Protein AF-A0A7J3X9C3-F1 (afdb_monomer_lite)

Secondary structure (DSSP, 8-state):
-EEEES-GGGGGHHHHHHHHHHHHHHS-HHHHHHHHHTTT-GGGGT-PPPPHHHHHHHHHHHHHHHHHHHHHHT-EEEE--------SS--S-----SS---------SSGGGSEETTEEHHHHHHHHHHHHHHHS--

Organism: Thermofilum pendens (NCBI:txid2269)

InterPro domains:
  IPR036465 von Willebrand factor A-like domain superfamily [G3DSA:3.40.50.410] (101-138)

Structure (mmCIF, N/CA/C/O backbone):
data_AF-A0A7J3X9C3-F1
#
_entry.id   AF-A0A7J3X9C3-F1
#
loop_
_atom_site.group_PDB
_atom_site.id
_atom_site.type_symbol
_atom_site.label_atom_id
_atom_site.label_alt_id
_atom_site.label_comp_id
_atom_site.label_asym_id
_atom_site.label_entity_id
_atom_site.label_seq_id
_atom_site.pdbx_PDB_ins_code
_atom_site.Cartn_x
_atom_site.Cartn_y
_atom_site.Cartn_z
_atom_site.occupancy
_atom_site.B_iso_or_equiv
_atom_site.auth_seq_id
_atom_site.auth_comp_id
_atom_site.auth_asym_id
_atom_site.auth_atom_id
_atom_site.pdbx_PDB_model_num
ATOM 1 N N . MET A 1 1 ? -1.763 1.622 26.174 1.00 57.56 1 MET A N 1
ATOM 2 C CA . MET A 1 1 ? -1.882 2.170 24.807 1.00 57.56 1 MET A CA 1
ATOM 3 C C . MET A 1 1 ? -1.799 0.990 23.873 1.00 57.56 1 MET A C 1
ATOM 5 O O . MET A 1 1 ? -0.710 0.456 23.689 1.00 57.56 1 MET A O 1
ATOM 9 N N . GLU A 1 2 ? -2.941 0.536 23.381 1.00 67.94 2 GLU A N 1
ATOM 10 C CA . GLU A 1 2 ? -3.005 -0.635 22.509 1.00 67.94 2 GLU A CA 1
ATOM 11 C C . GLU A 1 2 ? -3.165 -0.174 21.062 1.00 67.94 2 GLU A C 1
ATOM 13 O O . GLU A 1 2 ? -3.882 0.787 20.768 1.00 67.94 2 GLU A O 1
ATOM 18 N N . LEU A 1 3 ? -2.401 -0.801 20.169 1.00 72.31 3 LEU A N 1
ATOM 19 C CA . LEU A 1 3 ? -2.387 -0.475 18.750 1.00 72.31 3 LEU A CA 1
ATOM 20 C C . LEU A 1 3 ? -3.288 -1.488 18.050 1.00 72.31 3 LEU A C 1
ATOM 22 O O . LEU A 1 3 ? -2.875 -2.609 17.761 1.00 72.31 3 LEU A O 1
ATOM 26 N N . GLU A 1 4 ? -4.533 -1.093 17.815 1.00 78.19 4 GLU A N 1
ATOM 27 C CA . GLU A 1 4 ? -5.498 -1.926 17.112 1.00 78.19 4 G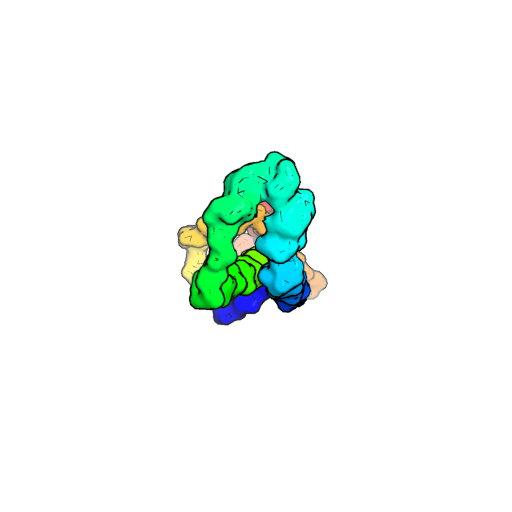LU A CA 1
ATOM 28 C C . GLU A 1 4 ? -5.420 -1.665 15.608 1.00 78.19 4 GLU A C 1
ATOM 30 O O . GLU A 1 4 ? -5.343 -0.526 15.141 1.00 78.19 4 GLU A O 1
ATOM 35 N N . LEU A 1 5 ? -5.436 -2.739 14.824 1.00 80.88 5 LEU A N 1
ATOM 36 C CA . LEU A 1 5 ? -5.508 -2.662 13.371 1.00 80.88 5 LEU A CA 1
ATOM 37 C C . LEU A 1 5 ? -6.959 -2.888 12.963 1.00 80.88 5 LEU A C 1
ATOM 39 O O . LEU A 1 5 ? -7.462 -4.002 13.086 1.00 80.88 5 LEU A O 1
ATOM 43 N N . GLY A 1 6 ? -7.623 -1.868 12.417 1.00 78.88 6 GLY A N 1
ATOM 44 C CA . GLY A 1 6 ? -9.012 -2.015 11.971 1.00 78.88 6 GLY A CA 1
ATOM 45 C C . GLY A 1 6 ? -9.182 -3.049 10.849 1.00 78.88 6 GLY A C 1
ATOM 46 O O . GLY A 1 6 ? -10.265 -3.608 10.674 1.00 78.88 6 GLY A O 1
ATOM 47 N N . ARG A 1 7 ? -8.125 -3.309 10.060 1.00 84.19 7 ARG A N 1
ATOM 48 C CA . ARG A 1 7 ? -8.109 -4.326 8.990 1.00 84.19 7 ARG A CA 1
ATOM 49 C C . ARG A 1 7 ? -6.749 -5.036 8.913 1.00 84.19 7 ARG A C 1
ATOM 51 O O . ARG A 1 7 ? -5.969 -4.742 8.006 1.00 84.19 7 ARG A O 1
ATOM 58 N N . PRO A 1 8 ? -6.454 -6.006 9.797 1.00 84.75 8 PRO A N 1
ATOM 59 C CA . PRO A 1 8 ? -5.131 -6.639 9.863 1.00 84.75 8 PRO A CA 1
ATOM 60 C C . PRO A 1 8 ? -4.782 -7.416 8.584 1.00 84.75 8 PRO A C 1
ATOM 62 O O . PRO A 1 8 ? -3.626 -7.457 8.170 1.00 84.75 8 PRO A O 1
ATOM 65 N N . VAL A 1 9 ? -5.793 -7.951 7.890 1.00 86.88 9 VAL A N 1
ATOM 66 C CA . VAL A 1 9 ? -5.648 -8.675 6.613 1.00 86.88 9 VAL A CA 1
ATOM 67 C C . VAL A 1 9 ? -5.005 -7.808 5.520 1.00 86.88 9 VAL A C 1
ATOM 69 O O . VAL A 1 9 ? -4.339 -8.335 4.632 1.00 86.88 9 VAL A O 1
ATOM 72 N N . ALA A 1 10 ? -5.125 -6.477 5.596 1.00 86.12 10 ALA A N 1
ATOM 73 C CA . ALA A 1 10 ? -4.493 -5.573 4.635 1.00 86.12 10 ALA A CA 1
ATOM 74 C C . ALA A 1 10 ? -2.956 -5.671 4.639 1.00 86.12 10 ALA A C 1
ATOM 76 O O . ALA A 1 10 ? -2.328 -5.421 3.610 1.00 86.12 10 ALA A O 1
ATOM 77 N N . LEU A 1 11 ? -2.343 -6.096 5.749 1.00 86.50 11 LEU A N 1
ATOM 78 C CA . LEU A 1 11 ? -0.896 -6.309 5.827 1.00 86.50 11 LEU A CA 1
ATOM 79 C C . LEU A 1 11 ? -0.431 -7.479 4.951 1.00 86.50 11 LEU A C 1
ATOM 81 O O . LEU A 1 11 ? 0.684 -7.448 4.431 1.00 86.50 11 LEU A O 1
ATOM 85 N N . LEU A 1 12 ? -1.295 -8.469 4.704 1.00 89.81 12 LEU A N 1
ATOM 86 C CA . LEU A 1 12 ? -0.991 -9.601 3.821 1.00 89.81 12 LEU A CA 1
ATOM 87 C C . LEU A 1 12 ? -0.897 -9.189 2.344 1.00 89.81 12 LEU A C 1
ATOM 89 O O . LEU A 1 12 ? -0.301 -9.907 1.540 1.00 89.81 12 LEU A O 1
ATOM 93 N N . LEU A 1 13 ? -1.420 -8.014 1.973 1.00 86.81 13 LEU A N 1
ATOM 94 C CA . LEU A 1 13 ? -1.258 -7.471 0.622 1.00 86.81 13 LEU A CA 1
ATOM 95 C C . LEU A 1 13 ? 0.175 -6.992 0.359 1.00 86.81 13 LEU A C 1
ATOM 97 O O . LEU A 1 13 ? 0.615 -7.028 -0.789 1.00 86.81 13 LEU A O 1
ATOM 101 N N . ALA A 1 14 ? 0.921 -6.585 1.393 1.00 86.94 14 ALA A N 1
ATOM 102 C CA . ALA A 1 14 ? 2.293 -6.099 1.244 1.00 86.94 14 ALA A CA 1
ATOM 103 C C . ALA A 1 14 ? 3.218 -7.107 0.531 1.00 86.94 14 ALA A C 1
ATOM 105 O O . ALA A 1 14 ? 3.800 -6.730 -0.490 1.00 86.94 14 ALA A O 1
ATOM 106 N N . PRO A 1 15 ? 3.346 -8.378 0.975 1.00 89.75 15 PRO A N 1
ATOM 107 C CA . PRO A 1 15 ? 4.203 -9.352 0.301 1.00 89.75 15 PRO A CA 1
ATOM 108 C C . PRO A 1 15 ? 3.717 -9.696 -1.114 1.00 89.75 15 PRO A C 1
ATOM 110 O O . PRO A 1 15 ? 4.541 -9.830 -2.019 1.00 89.75 15 PRO A O 1
ATOM 113 N N . ALA A 1 16 ? 2.402 -9.776 -1.345 1.00 89.44 16 ALA A N 1
ATOM 114 C CA . ALA A 1 16 ? 1.848 -10.065 -2.670 1.00 89.44 16 ALA A CA 1
ATOM 115 C C . ALA A 1 16 ? 2.170 -8.949 -3.681 1.00 89.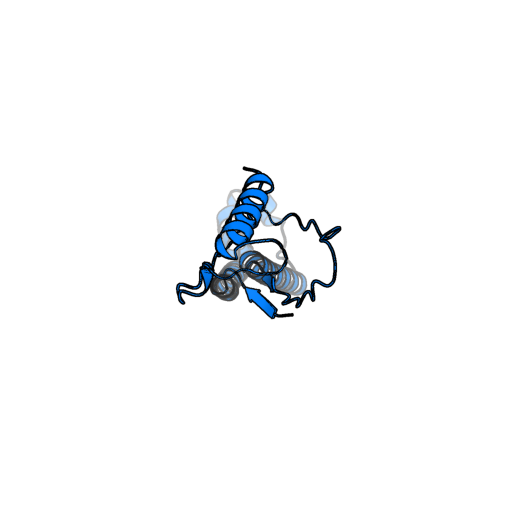44 16 ALA A C 1
ATOM 117 O O . ALA A 1 16 ? 2.662 -9.207 -4.785 1.00 89.44 16 ALA A O 1
ATOM 118 N N . VAL A 1 17 ? 1.960 -7.691 -3.285 1.00 89.31 17 VAL A N 1
ATOM 119 C CA . VAL A 1 17 ? 2.279 -6.516 -4.107 1.00 89.31 17 VAL A CA 1
ATOM 120 C C . VAL A 1 17 ? 3.792 -6.379 -4.293 1.00 89.31 17 VAL A C 1
ATOM 122 O O . VAL A 1 17 ? 4.249 -6.124 -5.407 1.00 89.31 17 VAL A O 1
ATOM 125 N N . ALA A 1 18 ? 4.588 -6.614 -3.248 1.00 90.69 18 ALA A N 1
ATOM 126 C CA . ALA A 1 18 ? 6.046 -6.627 -3.329 1.00 90.69 18 ALA A CA 1
ATOM 127 C C . ALA A 1 18 ? 6.561 -7.668 -4.337 1.00 90.69 18 ALA A C 1
ATOM 129 O O . ALA A 1 18 ? 7.428 -7.351 -5.158 1.00 90.69 18 ALA A O 1
ATOM 130 N N . ALA A 1 19 ? 6.004 -8.883 -4.329 1.00 89.50 19 ALA A N 1
ATOM 131 C CA . ALA A 1 19 ? 6.360 -9.939 -5.273 1.00 89.50 19 ALA A CA 1
ATOM 132 C C . ALA A 1 19 ? 6.032 -9.541 -6.721 1.00 89.50 19 ALA A C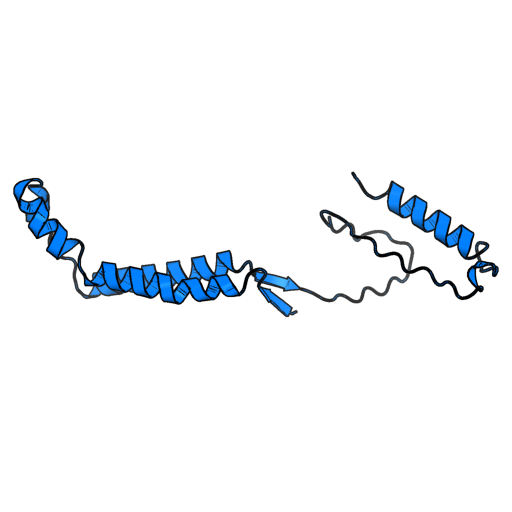 1
ATOM 134 O O . ALA A 1 19 ? 6.896 -9.643 -7.594 1.00 89.50 19 ALA A O 1
ATOM 135 N N . LEU A 1 20 ? 4.832 -9.002 -6.969 1.00 90.06 20 LEU A N 1
ATOM 136 C CA . LEU A 1 20 ? 4.427 -8.478 -8.281 1.00 90.06 20 LEU A CA 1
ATOM 137 C C . LEU A 1 20 ? 5.349 -7.352 -8.762 1.00 90.06 20 LEU A C 1
ATOM 139 O O . LEU A 1 20 ? 5.831 -7.378 -9.897 1.00 90.06 20 LEU A O 1
ATOM 143 N N . LEU A 1 21 ? 5.638 -6.376 -7.901 1.00 89.56 21 LEU A N 1
ATOM 144 C CA . LEU A 1 21 ? 6.516 -5.253 -8.229 1.00 89.56 21 LEU A CA 1
ATOM 145 C C . LEU A 1 21 ? 7.935 -5.725 -8.541 1.00 89.56 21 LEU A C 1
ATOM 147 O O . LEU A 1 21 ? 8.526 -5.257 -9.515 1.00 89.56 21 LEU A O 1
ATOM 151 N N . THR A 1 22 ? 8.459 -6.670 -7.762 1.00 89.06 22 THR A N 1
ATOM 152 C CA . THR A 1 22 ? 9.780 -7.273 -7.982 1.00 89.06 22 THR A CA 1
ATOM 153 C C . THR A 1 22 ? 9.806 -8.041 -9.298 1.00 89.06 22 THR A C 1
ATOM 155 O O . THR A 1 22 ? 10.708 -7.845 -10.116 1.00 89.06 22 THR A O 1
ATOM 158 N N . TYR A 1 23 ? 8.774 -8.841 -9.558 1.00 88.06 23 TYR A N 1
ATOM 159 C CA . TYR A 1 23 ? 8.618 -9.584 -10.799 1.00 88.06 23 TYR A CA 1
ATOM 160 C C . TYR A 1 23 ? 8.591 -8.661 -12.020 1.00 88.06 23 TYR A C 1
ATOM 162 O O . TYR A 1 23 ? 9.404 -8.836 -12.926 1.00 88.06 23 TYR A O 1
ATOM 170 N N . PHE A 1 24 ? 7.741 -7.631 -12.044 1.00 84.38 24 PHE A N 1
ATOM 171 C CA . PHE A 1 24 ? 7.690 -6.684 -13.163 1.00 84.38 24 PHE A CA 1
ATOM 172 C C . PHE A 1 24 ? 8.969 -5.850 -13.290 1.00 84.38 24 PHE A C 1
ATOM 174 O O . PHE A 1 24 ? 9.411 -5.540 -14.399 1.00 84.38 24 PHE A O 1
ATOM 181 N N . HIS A 1 25 ? 9.600 -5.513 -12.165 1.00 84.88 25 HIS A N 1
ATOM 182 C CA . HIS A 1 25 ? 10.870 -4.798 -12.152 1.00 84.88 25 HIS A CA 1
ATOM 183 C C . HIS A 1 25 ? 12.013 -5.639 -12.751 1.00 84.88 25 HIS A C 1
ATOM 185 O O . HIS A 1 25 ? 12.874 -5.102 -13.460 1.00 84.88 25 HIS A O 1
ATOM 191 N N . HIS A 1 26 ? 12.021 -6.957 -12.523 1.00 79.50 26 HIS A N 1
ATOM 192 C CA . HIS A 1 26 ? 13.038 -7.870 -13.052 1.00 79.50 26 HIS A CA 1
ATOM 193 C C . HIS A 1 26 ? 12.742 -8.401 -14.454 1.00 79.50 26 HIS A C 1
ATOM 195 O O . HIS A 1 26 ? 13.659 -8.434 -15.278 1.00 79.50 26 HIS A O 1
ATOM 201 N N . ARG A 1 27 ? 11.478 -8.712 -14.762 1.00 74.69 27 ARG A N 1
ATOM 202 C CA . ARG A 1 27 ? 10.996 -9.152 -16.088 1.00 74.69 27 ARG A CA 1
ATOM 203 C C . ARG A 1 27 ? 11.112 -8.062 -17.167 1.00 74.69 27 ARG A C 1
ATOM 205 O O . ARG A 1 27 ? 10.890 -8.333 -18.341 1.00 74.69 27 ARG A O 1
ATOM 212 N N . SER A 1 28 ? 11.584 -6.878 -16.771 1.00 62.16 28 SER A N 1
ATOM 213 C CA . SER A 1 28 ? 12.076 -5.774 -17.593 1.00 62.16 28 SER A CA 1
ATOM 214 C C . SER A 1 28 ? 11.027 -5.137 -18.503 1.00 62.16 28 SER A C 1
ATOM 216 O O . SER A 1 28 ? 10.693 -5.659 -19.565 1.00 62.16 28 SER A O 1
ATOM 218 N N . PHE A 1 29 ? 10.650 -3.907 -18.139 1.00 60.72 29 PHE A N 1
ATOM 219 C CA . PHE A 1 29 ? 10.154 -2.911 -19.085 1.00 60.72 29 PHE A CA 1
ATOM 220 C C . PHE A 1 29 ? 11.203 -2.697 -20.177 1.00 60.72 29 PHE A C 1
ATOM 222 O O . PHE A 1 29 ? 10.920 -3.009 -21.310 1.00 60.72 29 PHE A O 1
ATOM 229 N N . GLU A 1 30 ? 12.455 -2.351 -19.860 1.00 62.62 30 GLU A N 1
ATOM 230 C CA . GLU A 1 30 ? 13.490 -2.060 -20.872 1.00 62.62 30 GLU A CA 1
ATOM 231 C C . GLU A 1 30 ? 13.691 -3.178 -21.920 1.00 62.62 30 GLU A C 1
ATOM 233 O O . GLU A 1 30 ? 13.538 -2.926 -23.107 1.00 62.62 30 GLU A O 1
ATOM 238 N N . LYS A 1 31 ? 13.962 -4.435 -21.531 1.00 62.00 31 LYS A N 1
ATOM 239 C CA . LYS A 1 31 ? 14.178 -5.524 -22.511 1.00 62.00 31 LYS A CA 1
ATOM 240 C C . LYS A 1 31 ? 12.966 -5.789 -23.409 1.00 62.00 31 LYS A C 1
ATOM 242 O O . LYS A 1 31 ? 13.155 -6.019 -24.599 1.00 62.00 31 LYS A O 1
ATOM 247 N N . ASN A 1 32 ? 11.749 -5.788 -22.863 1.00 66.88 32 ASN A N 1
ATOM 248 C CA . ASN A 1 32 ? 10.543 -6.060 -23.653 1.00 66.88 32 ASN A CA 1
ATOM 249 C C . ASN A 1 32 ? 10.062 -4.822 -24.416 1.00 66.88 32 ASN A C 1
ATOM 251 O O . ASN A 1 32 ? 9.648 -4.940 -25.563 1.00 66.88 32 ASN A O 1
ATOM 255 N N . TYR A 1 33 ? 10.153 -3.646 -23.805 1.00 70.75 33 TYR A N 1
ATOM 256 C CA . TYR A 1 33 ? 9.766 -2.362 -24.376 1.00 70.75 33 TYR A CA 1
ATOM 257 C C . TYR A 1 33 ? 10.694 -1.977 -25.521 1.00 70.75 33 TYR A C 1
ATOM 259 O O . TYR A 1 33 ? 10.213 -1.734 -26.621 1.00 70.75 33 TYR A O 1
ATOM 267 N N . PHE A 1 34 ? 12.017 -2.013 -25.321 1.00 68.00 34 PHE A N 1
ATOM 268 C CA . PHE A 1 34 ? 12.962 -1.718 -26.398 1.00 68.00 34 PHE A CA 1
ATOM 269 C C . PHE A 1 34 ? 12.852 -2.746 -27.524 1.00 68.00 34 PHE A C 1
ATOM 271 O O . PHE A 1 34 ? 12.794 -2.349 -28.679 1.00 68.00 34 PHE A O 1
ATOM 278 N N . ARG A 1 35 ? 12.709 -4.049 -27.234 1.00 67.69 35 ARG A N 1
ATOM 279 C CA . ARG A 1 35 ? 12.509 -5.049 -28.303 1.00 67.69 35 ARG A CA 1
ATOM 280 C C . ARG A 1 35 ? 11.207 -4.857 -29.082 1.00 67.69 35 ARG A C 1
ATOM 282 O O . ARG A 1 35 ? 11.221 -5.033 -30.293 1.00 67.69 35 ARG A O 1
ATOM 289 N N . ARG A 1 36 ? 10.094 -4.519 -28.421 1.00 72.44 36 ARG A N 1
ATOM 290 C CA . ARG A 1 36 ? 8.782 -4.371 -29.081 1.00 72.44 36 ARG A CA 1
ATOM 291 C C . ARG A 1 36 ? 8.589 -3.015 -29.758 1.00 72.44 36 ARG A C 1
ATOM 293 O O . ARG A 1 36 ? 7.898 -2.944 -30.767 1.00 72.44 36 ARG A O 1
ATOM 300 N N . HIS A 1 37 ? 9.199 -1.954 -29.234 1.00 71.69 37 HIS A N 1
ATOM 301 C CA . HIS A 1 37 ? 8.968 -0.582 -29.693 1.00 71.69 37 HIS A CA 1
ATOM 302 C C . HIS A 1 37 ? 10.180 0.071 -30.373 1.00 71.69 37 HIS A C 1
ATOM 304 O O . HIS A 1 37 ? 10.050 1.203 -30.827 1.00 71.69 37 HIS A O 1
ATOM 310 N N . ALA A 1 38 ? 11.324 -0.610 -30.532 1.00 66.94 38 ALA A N 1
ATOM 311 C CA . ALA A 1 38 ? 12.488 -0.069 -31.260 1.00 66.94 38 ALA A CA 1
ATOM 312 C C . ALA A 1 38 ? 12.213 0.292 -32.732 1.00 66.94 38 ALA A C 1
ATOM 314 O O . ALA A 1 38 ? 12.996 1.033 -33.335 1.00 66.94 38 ALA A O 1
ATOM 315 N N . LEU A 1 39 ? 11.139 -0.252 -33.314 1.00 68.69 39 LEU A N 1
ATOM 316 C CA . LEU A 1 39 ? 10.687 0.067 -34.669 1.00 68.69 39 LEU A CA 1
ATOM 317 C C . LEU A 1 39 ? 9.767 1.297 -34.712 1.00 68.69 39 LEU A C 1
ATOM 319 O O . LEU A 1 39 ? 9.795 2.026 -35.692 1.00 68.69 39 LEU A O 1
ATOM 323 N N . TYR A 1 40 ? 9.003 1.553 -33.645 1.00 75.94 40 TYR A N 1
ATOM 324 C CA . TYR A 1 40 ? 7.976 2.604 -33.606 1.00 75.94 40 TYR A CA 1
ATOM 325 C C . TYR A 1 40 ? 8.409 3.865 -32.854 1.00 75.94 40 TYR A C 1
ATOM 327 O O . TYR A 1 40 ? 7.861 4.937 -33.082 1.00 75.94 40 TYR A O 1
ATOM 335 N N . ASN A 1 41 ? 9.378 3.755 -31.945 1.00 79.75 41 ASN A N 1
ATOM 336 C CA . ASN A 1 41 ? 9.836 4.870 -31.131 1.00 79.75 41 ASN A CA 1
ATOM 337 C C . ASN A 1 41 ? 11.354 5.066 -31.307 1.00 79.75 41 ASN A C 1
ATOM 339 O O . ASN A 1 41 ? 12.138 4.347 -30.680 1.00 79.75 41 ASN A O 1
ATOM 343 N N . PRO A 1 42 ? 11.796 6.035 -32.130 1.00 74.62 42 PRO A N 1
ATOM 344 C CA . PRO A 1 42 ? 13.218 6.277 -32.374 1.00 74.62 42 PRO A CA 1
ATOM 345 C C . PRO A 1 42 ? 13.970 6.714 -31.107 1.00 74.62 42 PRO A C 1
ATOM 347 O O . PRO A 1 42 ? 15.141 6.371 -30.946 1.00 74.62 42 PRO A O 1
ATOM 350 N N . LEU A 1 43 ? 13.294 7.366 -30.151 1.00 75.00 43 LEU A N 1
ATOM 351 C CA . LEU A 1 43 ? 13.888 7.739 -28.859 1.00 75.00 43 LEU A CA 1
ATOM 352 C C . LEU A 1 43 ? 14.235 6.509 -28.017 1.00 75.00 43 LEU A C 1
ATOM 354 O O . LEU A 1 43 ? 15.174 6.541 -27.223 1.00 75.00 43 LEU A O 1
ATOM 358 N N . ALA A 1 44 ? 13.543 5.390 -28.234 1.00 71.38 44 ALA A N 1
ATOM 359 C CA . ALA A 1 44 ? 13.813 4.140 -27.540 1.00 71.38 44 ALA A CA 1
ATOM 360 C C . ALA A 1 44 ? 15.209 3.567 -27.876 1.00 71.38 44 ALA A C 1
ATOM 362 O O . ALA A 1 44 ? 15.735 2.762 -27.118 1.00 71.38 44 ALA A O 1
ATOM 363 N N . ARG A 1 45 ? 15.851 4.008 -28.968 1.00 65.31 45 ARG A N 1
ATOM 364 C CA . ARG A 1 45 ? 17.238 3.631 -29.306 1.00 65.31 45 ARG A CA 1
ATOM 365 C C . ARG A 1 45 ? 18.291 4.444 -28.545 1.00 65.31 45 ARG A C 1
ATOM 367 O O . ARG A 1 45 ? 19.425 3.996 -28.418 1.00 65.31 45 ARG A O 1
ATOM 374 N N . VAL A 1 46 ? 17.922 5.628 -28.056 1.00 72.31 46 VAL A N 1
ATOM 375 C CA . VAL A 1 46 ? 18.836 6.588 -27.410 1.00 72.31 46 VAL A CA 1
ATOM 376 C C . VAL A 1 46 ? 18.816 6.443 -25.884 1.00 72.31 46 VAL A C 1
ATOM 378 O O . VAL A 1 46 ? 19.789 6.775 -25.205 1.00 72.31 46 VAL A O 1
ATOM 381 N N . VAL A 1 47 ? 17.729 5.903 -25.324 1.00 70.94 47 VAL A N 1
ATOM 382 C CA . VAL A 1 47 ? 17.616 5.655 -23.884 1.00 70.94 47 VAL A CA 1
ATOM 383 C C . VAL A 1 47 ? 18.527 4.494 -23.486 1.00 70.94 47 VAL A C 1
ATOM 385 O O . VAL A 1 47 ? 18.268 3.331 -23.790 1.00 70.94 47 VAL A O 1
ATOM 388 N N . LYS A 1 48 ? 19.604 4.816 -22.768 1.00 66.44 48 LYS A N 1
ATOM 389 C CA . LYS A 1 48 ? 20.505 3.813 -22.199 1.00 66.44 48 LYS A CA 1
ATOM 390 C C . LYS A 1 48 ? 19.845 3.113 -21.007 1.00 66.44 48 LYS A C 1
ATOM 392 O O . LYS A 1 48 ? 19.181 3.781 -20.209 1.00 66.44 48 LYS A O 1
ATOM 397 N N . PRO A 1 49 ? 20.065 1.797 -20.844 1.00 67.38 49 PRO A N 1
ATOM 398 C CA . PRO A 1 49 ? 19.594 1.082 -19.670 1.00 67.38 49 PRO A CA 1
ATOM 399 C C . PRO A 1 49 ? 20.177 1.712 -18.403 1.00 67.38 49 PRO A C 1
ATOM 401 O O . PRO A 1 49 ? 21.368 2.041 -18.342 1.00 67.38 49 PRO A O 1
ATOM 404 N N . ARG A 1 50 ? 19.330 1.899 -17.389 1.00 68.62 50 ARG A N 1
ATOM 405 C CA . ARG A 1 50 ? 19.751 2.500 -16.114 1.00 68.62 50 ARG A CA 1
ATOM 406 C C . ARG A 1 50 ? 20.794 1.636 -15.392 1.00 68.62 50 ARG A C 1
ATOM 408 O O . ARG A 1 50 ? 20.791 0.407 -15.479 1.00 68.62 50 ARG A O 1
ATOM 415 N N . SER A 1 51 ? 21.689 2.286 -14.641 1.00 72.69 51 SER A N 1
ATOM 416 C CA . SER A 1 51 ? 22.749 1.604 -13.885 1.00 72.69 51 SER A CA 1
ATOM 417 C C . SER A 1 51 ? 22.179 0.617 -12.854 1.00 72.69 51 SER A C 1
ATOM 419 O O . SER A 1 51 ? 21.086 0.807 -12.317 1.00 72.69 51 SER A O 1
ATOM 421 N N . ARG A 1 52 ? 22.938 -0.434 -12.504 1.00 72.69 52 ARG A N 1
ATOM 422 C CA . ARG A 1 52 ? 22.502 -1.417 -11.487 1.00 72.69 52 ARG A CA 1
ATOM 423 C C . ARG A 1 52 ? 22.167 -0.761 -10.141 1.00 72.69 52 ARG A C 1
ATOM 425 O O . ARG A 1 52 ? 21.237 -1.206 -9.475 1.00 72.69 52 ARG A O 1
ATOM 432 N N . VAL A 1 53 ? 22.889 0.299 -9.765 1.00 76.44 53 VAL A N 1
ATOM 433 C CA . VAL A 1 53 ? 22.667 1.050 -8.517 1.00 76.44 53 VAL A CA 1
ATOM 434 C C . VAL A 1 53 ? 21.314 1.761 -8.536 1.00 76.44 53 VAL A C 1
ATOM 436 O O . VAL A 1 53 ? 20.498 1.553 -7.642 1.00 76.44 53 VAL A O 1
ATOM 439 N N . THR A 1 54 ? 21.019 2.518 -9.597 1.00 79.69 54 THR A N 1
ATOM 440 C CA . THR A 1 54 ? 19.727 3.220 -9.737 1.00 79.69 54 THR A CA 1
ATOM 441 C C . THR A 1 54 ? 18.553 2.243 -9.842 1.00 79.69 54 THR A C 1
ATOM 443 O O . THR A 1 54 ? 17.474 2.481 -9.294 1.00 79.69 54 THR A O 1
ATOM 446 N N . ARG A 1 55 ? 18.770 1.083 -10.468 1.00 79.75 55 ARG A N 1
ATOM 447 C CA . ARG A 1 55 ? 17.777 0.010 -10.537 1.00 79.75 55 ARG A CA 1
ATOM 448 C C . ARG A 1 55 ? 17.431 -0.554 -9.152 1.00 79.75 55 ARG A C 1
ATOM 450 O O . ARG A 1 55 ? 16.254 -0.633 -8.815 1.00 79.75 55 ARG A O 1
ATOM 457 N N . ARG A 1 56 ? 18.431 -0.867 -8.321 1.00 84.94 56 ARG A N 1
ATOM 458 C CA . ARG A 1 56 ? 18.208 -1.329 -6.937 1.00 84.94 56 ARG A CA 1
ATOM 459 C C . ARG A 1 56 ? 17.499 -0.275 -6.087 1.00 84.94 56 ARG A C 1
ATOM 461 O O . ARG A 1 56 ? 16.553 -0.618 -5.387 1.00 84.94 56 ARG A O 1
ATOM 468 N N . ALA A 1 57 ? 17.895 0.993 -6.205 1.00 87.31 57 ALA A N 1
ATOM 469 C CA . ALA A 1 57 ? 17.259 2.091 -5.476 1.00 87.31 57 ALA A CA 1
ATOM 470 C C . ALA A 1 57 ? 15.768 2.239 -5.834 1.00 87.31 57 ALA A C 1
ATOM 472 O O . ALA A 1 57 ? 14.920 2.346 -4.953 1.00 87.31 57 ALA A O 1
ATOM 473 N N . THR A 1 58 ? 15.423 2.169 -7.124 1.00 87.69 58 THR A N 1
ATOM 474 C CA . THR A 1 58 ? 14.014 2.242 -7.555 1.00 87.69 58 THR A CA 1
ATOM 475 C C . THR A 1 58 ? 13.193 1.024 -7.135 1.00 87.69 58 THR A C 1
ATOM 477 O O . THR A 1 58 ? 12.006 1.175 -6.857 1.00 87.69 58 THR A O 1
ATOM 480 N N . LEU A 1 59 ? 13.787 -0.173 -7.060 1.00 89.81 59 LEU A N 1
ATOM 481 C CA . LEU A 1 59 ? 13.113 -1.340 -6.484 1.00 89.81 59 LEU A CA 1
ATOM 482 C C . LEU A 1 59 ? 12.870 -1.153 -4.984 1.00 89.81 59 LEU A C 1
ATOM 484 O O . LEU A 1 59 ? 11.744 -1.343 -4.538 1.00 89.81 59 LEU A O 1
ATOM 488 N N . ALA A 1 60 ? 13.886 -0.731 -4.228 1.00 91.69 60 ALA A N 1
ATOM 489 C CA . ALA A 1 60 ? 13.756 -0.476 -2.795 1.00 91.69 60 ALA A CA 1
ATOM 490 C C . ALA A 1 60 ? 12.641 0.539 -2.508 1.00 91.69 60 ALA A C 1
ATOM 492 O O . ALA A 1 60 ? 11.768 0.275 -1.686 1.00 91.69 60 ALA A O 1
ATOM 493 N N . LEU A 1 61 ? 12.595 1.642 -3.264 1.00 92.56 61 LEU A N 1
ATOM 494 C CA . LEU A 1 61 ? 11.538 2.644 -3.133 1.00 92.56 61 LEU A CA 1
ATOM 495 C C . LEU A 1 61 ? 10.139 2.056 -3.377 1.00 92.56 61 LEU A C 1
ATOM 497 O O . LEU A 1 61 ? 9.214 2.352 -2.629 1.00 92.56 61 LEU A O 1
ATOM 501 N N . LYS A 1 62 ? 9.978 1.194 -4.391 1.00 91.88 62 LYS A N 1
ATOM 502 C CA . LYS A 1 62 ? 8.702 0.512 -4.672 1.00 91.88 62 LYS A CA 1
ATOM 503 C C . LYS A 1 62 ? 8.260 -0.394 -3.522 1.00 91.88 62 LYS A C 1
ATOM 505 O O . LYS A 1 62 ? 7.076 -0.424 -3.204 1.00 91.88 62 LYS A O 1
ATOM 510 N N . LEU A 1 63 ? 9.199 -1.120 -2.917 1.00 94.06 63 LEU A N 1
ATOM 511 C CA . LEU A 1 63 ? 8.920 -2.004 -1.783 1.00 94.06 63 LEU A CA 1
ATOM 512 C C . LEU A 1 63 ? 8.516 -1.208 -0.540 1.00 94.06 63 LEU A C 1
ATOM 514 O O . LEU A 1 63 ? 7.534 -1.555 0.111 1.00 94.06 63 LEU A O 1
ATOM 518 N N . VAL A 1 64 ? 9.214 -0.103 -0.262 1.00 94.38 64 VAL A N 1
ATOM 519 C CA . VAL A 1 64 ? 8.849 0.822 0.821 1.00 94.38 64 VAL A CA 1
ATOM 520 C C . VAL A 1 64 ? 7.449 1.388 0.592 1.00 94.38 64 VAL A C 1
ATOM 522 O O . VAL A 1 64 ? 6.626 1.357 1.502 1.00 94.38 64 VAL A O 1
ATOM 525 N N . LEU A 1 65 ? 7.136 1.832 -0.629 1.00 92.44 65 LEU A N 1
ATOM 526 C CA . LEU A 1 65 ? 5.802 2.343 -0.954 1.00 92.44 65 LEU A CA 1
ATOM 527 C C . LEU A 1 65 ? 4.709 1.289 -0.739 1.00 92.44 65 LEU A C 1
ATOM 529 O O . LEU A 1 65 ? 3.656 1.608 -0.192 1.00 92.44 65 LEU A O 1
ATOM 533 N N . ALA A 1 66 ? 4.959 0.040 -1.142 1.00 91.88 66 ALA A N 1
ATOM 534 C CA . ALA A 1 66 ? 4.021 -1.061 -0.937 1.00 91.88 66 ALA A CA 1
ATOM 535 C C . ALA A 1 66 ? 3.766 -1.323 0.557 1.00 91.88 66 ALA A C 1
ATOM 537 O O . ALA A 1 66 ? 2.617 -1.514 0.955 1.00 91.88 66 ALA A O 1
ATOM 538 N N . ALA A 1 67 ? 4.812 -1.274 1.386 1.00 91.12 67 ALA A N 1
ATOM 539 C CA . ALA A 1 67 ? 4.690 -1.422 2.834 1.00 91.12 67 ALA A CA 1
ATOM 540 C C . ALA A 1 67 ? 3.896 -0.267 3.469 1.00 91.12 67 ALA A C 1
ATOM 542 O O . ALA A 1 67 ? 2.985 -0.512 4.257 1.00 91.12 67 ALA A O 1
ATOM 543 N N . VAL A 1 68 ? 4.185 0.980 3.081 1.00 91.44 68 VAL A N 1
ATOM 544 C CA . VAL A 1 68 ? 3.463 2.168 3.573 1.00 91.44 68 VAL A CA 1
ATOM 545 C C . VAL A 1 68 ? 1.984 2.116 3.184 1.00 91.44 68 VAL A C 1
ATOM 547 O O . VAL A 1 68 ? 1.122 2.377 4.020 1.00 91.44 68 VAL A O 1
ATOM 550 N N . LEU A 1 69 ? 1.668 1.730 1.945 1.00 90.19 69 LEU A N 1
ATOM 551 C CA . LEU A 1 69 ? 0.286 1.563 1.484 1.00 90.19 69 LEU A CA 1
ATOM 552 C C . LEU A 1 69 ? -0.459 0.479 2.267 1.00 90.19 69 LEU A C 1
ATOM 554 O O . LEU A 1 69 ? -1.600 0.695 2.671 1.00 90.19 69 LEU A O 1
ATOM 558 N N . ALA A 1 70 ? 0.179 -0.668 2.504 1.00 89.50 70 ALA A N 1
ATOM 559 C CA . ALA A 1 70 ? -0.417 -1.742 3.291 1.00 89.50 70 ALA A CA 1
ATOM 560 C C . ALA A 1 70 ? -0.665 -1.314 4.746 1.00 89.50 70 ALA A C 1
ATOM 562 O O . ALA A 1 70 ? -1.742 -1.572 5.282 1.00 89.50 70 ALA A O 1
ATOM 563 N N . ALA A 1 71 ? 0.283 -0.597 5.357 1.00 87.94 71 ALA A N 1
ATOM 564 C CA . ALA A 1 71 ? 0.125 -0.040 6.699 1.00 87.94 71 ALA A CA 1
ATOM 565 C C . ALA A 1 71 ? -1.006 1.002 6.761 1.00 87.94 71 ALA A C 1
ATOM 567 O O . ALA A 1 71 ? -1.834 0.961 7.668 1.00 87.94 71 ALA A O 1
ATOM 568 N N . ALA A 1 72 ? -1.105 1.890 5.767 1.00 88.44 72 ALA A N 1
ATOM 569 C CA . ALA A 1 72 ? -2.190 2.866 5.677 1.00 88.44 72 ALA A CA 1
ATOM 570 C C . ALA A 1 72 ? -3.566 2.189 5.518 1.00 88.44 72 ALA A C 1
ATOM 572 O O . ALA A 1 72 ? -4.542 2.589 6.155 1.00 88.44 72 ALA A O 1
ATOM 573 N N . LEU A 1 73 ? -3.647 1.127 4.710 1.00 89.56 73 LEU A N 1
ATOM 574 C CA . LEU A 1 73 ? -4.865 0.330 4.533 1.00 89.56 73 LEU A CA 1
ATOM 575 C C . LEU A 1 73 ? -5.266 -0.443 5.793 1.00 89.56 73 LEU A C 1
ATOM 577 O O . LEU A 1 73 ? -6.461 -0.665 6.005 1.00 89.56 73 LEU A O 1
ATOM 581 N N . ALA A 1 74 ? -4.297 -0.821 6.630 1.00 87.12 74 ALA A N 1
ATOM 582 C CA . ALA A 1 74 ? -4.552 -1.506 7.892 1.00 87.12 74 ALA A CA 1
ATOM 583 C C . ALA A 1 74 ? -5.251 -0.614 8.937 1.00 87.12 74 ALA A C 1
ATOM 585 O O . ALA A 1 74 ? -5.774 -1.150 9.914 1.00 87.12 74 ALA A O 1
ATOM 586 N N . ARG A 1 75 ? -5.325 0.710 8.692 1.00 83.94 75 ARG A N 1
ATOM 587 C CA . ARG A 1 75 ? -5.989 1.720 9.538 1.00 83.94 75 ARG A CA 1
ATOM 588 C C . ARG A 1 75 ? -5.604 1.564 11.016 1.00 83.94 75 ARG A C 1
ATOM 590 O O . ARG A 1 75 ? -6.455 1.173 11.814 1.00 83.94 75 ARG A O 1
ATOM 597 N N . PRO A 1 76 ? -4.336 1.827 11.372 1.00 81.00 76 PRO A N 1
ATOM 598 C CA . PRO A 1 76 ? -3.903 1.743 12.758 1.00 81.00 76 PRO A CA 1
ATOM 599 C C . PRO A 1 76 ? -4.674 2.761 13.604 1.00 81.00 76 PRO A C 1
ATOM 601 O O . PRO A 1 76 ? -4.674 3.956 13.301 1.00 81.00 76 PRO A O 1
ATOM 604 N N . SER A 1 77 ? -5.330 2.280 14.654 1.00 74.31 77 SER A N 1
ATOM 605 C CA . SER A 1 77 ? -6.005 3.090 15.662 1.00 74.31 77 SER A CA 1
ATOM 606 C C . SER A 1 77 ? -5.347 2.878 17.017 1.00 74.31 77 SER A C 1
ATOM 608 O O . SER A 1 77 ? -4.998 1.761 17.391 1.00 74.31 77 SER A O 1
ATOM 610 N N . VAL A 1 78 ? -5.165 3.971 17.753 1.00 73.56 78 VAL A N 1
ATOM 611 C CA . VAL A 1 78 ? -4.630 3.934 19.112 1.00 73.56 78 VAL A CA 1
ATOM 612 C C . VAL A 1 78 ? -5.807 3.917 20.075 1.00 73.56 78 VAL A C 1
ATOM 614 O O . VAL A 1 78 ? -6.540 4.904 20.161 1.00 73.56 78 VAL A O 1
ATOM 617 N N . VAL A 1 79 ? -5.984 2.807 20.786 1.00 68.06 79 VAL A N 1
ATOM 618 C CA . VAL A 1 79 ? -6.979 2.694 21.854 1.00 68.06 79 VAL A CA 1
ATOM 619 C C . VAL A 1 79 ? -6.305 3.058 23.175 1.00 68.06 79 VAL A C 1
ATOM 621 O O . VAL A 1 79 ? -5.243 2.537 23.541 1.00 68.06 79 VAL A O 1
ATOM 624 N N . VAL A 1 80 ? -6.900 4.028 23.870 1.00 68.44 80 VAL A N 1
ATOM 625 C CA . VAL A 1 80 ? -6.466 4.478 25.193 1.00 68.44 80 VAL A CA 1
ATOM 626 C C . VAL A 1 80 ? -7.616 4.238 26.155 1.00 68.44 80 VAL A C 1
ATOM 628 O O . VAL A 1 80 ? -8.600 4.976 26.139 1.00 68.44 80 VAL A O 1
ATOM 631 N N . GLU A 1 81 ? -7.483 3.219 26.999 1.00 56.66 81 GLU A N 1
ATOM 632 C CA . GLU A 1 81 ? -8.325 3.095 28.182 1.00 56.66 81 GLU A CA 1
ATOM 633 C C . GLU A 1 81 ? -7.992 4.247 29.128 1.00 56.66 81 GLU A C 1
ATOM 635 O O . GLU A 1 81 ? -6.836 4.456 29.510 1.00 56.66 81 GLU A O 1
ATOM 640 N N . ARG A 1 82 ? -9.002 5.056 29.445 1.00 55.88 82 ARG A N 1
ATOM 641 C CA . ARG A 1 82 ? -8.867 6.186 30.358 1.00 55.88 82 ARG A CA 1
ATOM 642 C C . ARG A 1 82 ? -9.924 6.037 31.436 1.00 55.88 82 ARG A C 1
ATOM 644 O O . ARG A 1 82 ? -11.094 6.326 31.203 1.00 55.88 82 ARG A O 1
ATOM 651 N N . GLU A 1 83 ? -9.505 5.59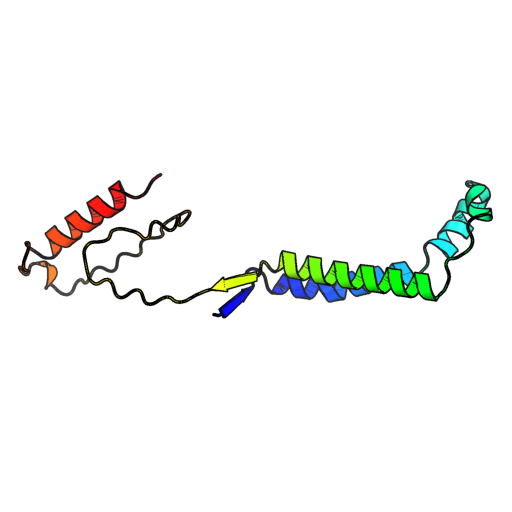0 32.612 1.00 53.12 83 GLU A N 1
ATOM 652 C CA . GLU A 1 83 ? -10.343 5.653 33.803 1.00 53.12 83 GLU A CA 1
ATOM 653 C C . GLU A 1 83 ? -10.488 7.124 34.202 1.00 53.12 83 GLU A C 1
ATOM 655 O O . GLU A 1 83 ? -9.549 7.768 34.672 1.00 53.12 83 GLU A O 1
ATOM 660 N N . VAL A 1 84 ? -11.662 7.696 33.937 1.00 58.38 84 VAL A N 1
ATOM 661 C CA . VAL A 1 84 ? -12.003 9.049 34.376 1.00 58.38 84 VAL A CA 1
ATOM 662 C C . VAL A 1 84 ? -12.781 8.916 35.676 1.00 58.38 84 VAL A C 1
ATOM 664 O O . VAL A 1 84 ? -13.971 8.606 35.672 1.00 58.38 84 VAL A O 1
ATOM 667 N N . LEU A 1 85 ? -12.102 9.155 36.798 1.00 48.03 85 LEU A N 1
ATOM 668 C CA . LEU A 1 85 ? -12.757 9.332 38.089 1.00 48.03 85 LEU A CA 1
ATOM 669 C C . LEU A 1 85 ? -13.520 10.663 38.061 1.00 48.03 85 LEU A C 1
ATOM 671 O O . LEU A 1 85 ? -12.947 11.735 38.251 1.00 48.03 85 LEU A O 1
ATOM 675 N N . LEU A 1 86 ? -14.819 10.593 37.770 1.00 48.88 86 LEU A N 1
ATOM 676 C CA . LEU A 1 86 ? -15.734 11.731 37.824 1.00 48.88 86 LEU A CA 1
ATOM 677 C C . LEU A 1 86 ? -15.980 12.117 39.290 1.00 48.88 86 LEU A C 1
ATOM 679 O O . LEU A 1 86 ? -16.887 11.600 39.939 1.00 48.88 86 LEU A O 1
ATOM 683 N N . GLN A 1 87 ? -15.169 13.035 39.813 1.00 41.94 87 GLN A N 1
ATOM 684 C CA . GLN A 1 87 ? -15.475 13.779 41.034 1.00 41.94 87 GLN A CA 1
ATOM 685 C C . GLN A 1 87 ? -15.899 15.202 40.647 1.00 41.94 87 GLN A C 1
ATOM 687 O O . GLN A 1 87 ? -15.062 16.029 40.301 1.00 41.94 87 GLN A O 1
ATOM 692 N N . GLY A 1 88 ? -17.203 15.488 40.702 1.00 44.41 88 GLY A N 1
ATOM 693 C CA . GLY A 1 88 ? -17.751 16.844 40.537 1.00 44.41 88 GLY A CA 1
ATOM 694 C C . GLY A 1 88 ? -18.536 17.088 39.240 1.00 44.41 88 GLY A C 1
ATOM 695 O O . GLY A 1 88 ? -18.478 16.278 38.313 1.00 44.41 88 GLY A O 1
ATOM 696 N N . PRO A 1 89 ? -19.343 18.170 39.198 1.00 39.56 89 PRO A N 1
ATOM 697 C CA . PRO A 1 89 ? -20.326 18.406 38.149 1.00 39.56 89 PRO A CA 1
ATOM 698 C C . PRO A 1 89 ? -19.625 18.554 36.801 1.00 39.56 89 PRO A C 1
ATOM 700 O O . PRO A 1 89 ? -18.665 19.302 36.653 1.00 39.56 89 PRO A O 1
ATOM 703 N N . ALA A 1 90 ? -20.106 17.775 35.837 1.00 42.78 90 ALA A N 1
ATOM 704 C CA . ALA A 1 90 ? -19.521 17.599 34.523 1.00 42.78 90 ALA A CA 1
ATOM 705 C C . ALA A 1 90 ? -19.472 18.909 33.720 1.00 42.78 90 ALA A C 1
ATOM 707 O O . ALA A 1 90 ? -20.403 19.239 32.987 1.00 42.78 90 ALA A O 1
ATOM 708 N N . GLU A 1 91 ? -18.345 19.605 33.801 1.00 38.94 91 GLU A N 1
ATOM 709 C CA . GLU A 1 91 ? -17.924 20.611 32.835 1.00 38.94 91 GLU A CA 1
ATOM 710 C C . GLU A 1 91 ? -16.547 20.222 32.282 1.00 38.94 91 GLU A C 1
ATOM 712 O O . GLU A 1 91 ? -15.612 19.947 33.029 1.00 38.94 91 GLU A O 1
ATOM 717 N N . GLY A 1 92 ? -16.412 20.195 30.951 1.00 38.06 92 GLY A N 1
ATOM 718 C CA . GLY A 1 92 ? -15.105 20.422 30.324 1.00 38.06 92 GLY A CA 1
ATOM 719 C C . GLY A 1 92 ? -14.452 19.301 29.515 1.00 38.06 92 GLY A C 1
ATOM 720 O O . GLY A 1 92 ? -13.319 19.487 29.083 1.00 38.06 92 GLY A O 1
ATOM 721 N N . ALA A 1 93 ? -15.117 18.183 29.221 1.00 36.31 93 ALA A N 1
ATOM 722 C CA . ALA A 1 93 ? -14.581 17.206 28.263 1.00 36.31 93 ALA A CA 1
ATOM 723 C C . ALA A 1 93 ? -15.588 16.881 27.154 1.00 36.31 93 ALA A C 1
ATOM 725 O O . ALA A 1 93 ? -15.967 15.731 26.943 1.00 36.31 93 ALA A O 1
ATOM 726 N N . MET A 1 94 ? -16.006 17.912 26.410 1.00 37.47 94 MET A N 1
ATOM 727 C CA . MET A 1 94 ? -16.584 17.738 25.074 1.00 37.47 94 MET A CA 1
ATOM 728 C C . MET A 1 94 ? -15.508 17.195 24.123 1.00 37.47 94 MET A C 1
ATOM 730 O O . MET A 1 94 ? -14.961 17.909 23.284 1.00 37.47 94 MET A O 1
ATOM 734 N N . PHE A 1 95 ? -15.207 15.904 24.227 1.00 37.47 95 PHE A N 1
ATOM 735 C CA . PHE A 1 95 ? -14.686 15.183 23.080 1.00 37.47 95 PHE A CA 1
ATOM 736 C C . PHE A 1 95 ? -15.855 15.023 22.113 1.00 37.47 95 PHE A C 1
ATOM 738 O O . PHE A 1 95 ? -16.872 14.422 22.455 1.00 37.47 95 PHE A O 1
ATOM 745 N N . LYS A 1 96 ? -15.728 15.599 20.912 1.00 40.72 96 LYS A N 1
ATOM 746 C CA . LYS A 1 96 ? -16.600 15.314 19.767 1.00 40.72 96 LYS A CA 1
ATOM 747 C C . LYS A 1 96 ? -16.502 13.816 19.438 1.00 40.72 96 LYS A C 1
ATOM 749 O O . LYS A 1 96 ? -15.791 13.426 18.516 1.00 40.72 96 LYS A O 1
ATOM 754 N N . LEU A 1 97 ? -17.191 12.965 20.197 1.00 40.22 97 LEU A N 1
ATOM 755 C CA . LEU A 1 97 ? -17.492 11.606 19.776 1.00 40.22 97 LEU A CA 1
ATOM 756 C C . LEU A 1 97 ? -18.528 11.721 18.663 1.00 40.22 97 LEU A C 1
ATOM 758 O O . LEU A 1 97 ? -19.659 12.137 18.891 1.00 40.22 97 LEU A O 1
ATOM 762 N N . ALA A 1 98 ? -18.134 11.353 17.449 1.00 38.59 98 ALA A N 1
ATOM 763 C CA . ALA A 1 98 ? -18.939 11.458 16.235 1.00 38.59 98 ALA A CA 1
ATOM 764 C C . ALA A 1 98 ? -20.143 10.486 16.166 1.00 38.59 98 ALA A C 1
ATOM 766 O O . ALA A 1 98 ? -20.601 10.199 15.066 1.00 38.59 98 ALA A O 1
ATOM 767 N N . ARG A 1 99 ? -20.617 9.959 17.306 1.00 45.78 99 ARG A N 1
ATOM 768 C CA . ARG A 1 99 ? -21.849 9.174 17.539 1.00 45.78 99 ARG A CA 1
ATOM 769 C C . ARG A 1 99 ? -21.746 8.549 18.939 1.00 45.78 99 ARG A C 1
ATOM 771 O O . ARG A 1 99 ? -21.086 7.518 19.077 1.00 45.78 99 ARG A O 1
ATOM 778 N N . PRO A 1 100 ? -22.316 9.151 19.994 1.00 47.78 100 PRO A N 1
ATOM 779 C CA . PRO A 1 100 ? -22.324 8.515 21.306 1.00 47.78 100 PRO A CA 1
ATOM 780 C C . PRO A 1 100 ? -23.239 7.282 21.263 1.00 47.78 100 PRO A C 1
ATOM 782 O O . PRO A 1 100 ? -24.454 7.403 21.134 1.00 47.78 100 PRO A O 1
ATOM 785 N N . VAL A 1 101 ? -22.655 6.085 21.351 1.00 49.44 101 VAL A N 1
ATOM 786 C CA . VAL A 1 101 ? -23.406 4.854 21.628 1.00 49.44 101 VAL A CA 1
ATOM 787 C C . VAL A 1 101 ? -23.585 4.783 23.137 1.00 49.44 101 VAL A C 1
ATOM 789 O O . VAL A 1 101 ? -22.622 4.607 23.877 1.00 49.44 101 VAL A O 1
ATOM 792 N N . VAL A 1 102 ? -24.815 4.974 23.596 1.00 54.16 102 VAL A N 1
ATOM 793 C CA . VAL A 1 102 ? -25.170 4.884 25.013 1.00 54.16 102 VAL A CA 1
ATOM 794 C C . VAL A 1 102 ? -25.666 3.469 25.276 1.00 54.16 102 VAL A C 1
ATOM 796 O O . VAL A 1 102 ? -26.671 3.053 24.702 1.00 54.16 102 VAL A O 1
ATOM 799 N N . VAL A 1 103 ? -24.983 2.733 26.153 1.00 49.69 103 VAL A N 1
ATOM 800 C CA . VAL A 1 103 ? -25.449 1.429 26.643 1.00 49.69 103 VAL A CA 1
ATOM 801 C C . VAL A 1 103 ? -26.116 1.640 27.998 1.00 49.69 103 VAL A C 1
ATOM 803 O O . VAL A 1 103 ? -25.466 2.054 28.955 1.00 49.69 103 VAL A O 1
ATOM 806 N N . LEU A 1 104 ? -27.422 1.381 28.070 1.00 53.62 104 LEU A N 1
ATOM 807 C CA . LEU A 1 104 ? -28.191 1.455 29.308 1.00 53.62 104 LEU A CA 1
ATOM 808 C C . LEU A 1 104 ? -28.286 0.063 29.937 1.00 53.62 104 LEU A C 1
ATOM 810 O O . LEU A 1 104 ? -28.879 -0.839 29.349 1.00 53.62 104 LEU A O 1
ATOM 814 N N . VAL A 1 105 ? -27.751 -0.093 31.145 1.00 54.16 105 VAL A N 1
ATOM 815 C CA . VAL A 1 105 ? -27.941 -1.300 31.959 1.00 54.16 105 VAL A CA 1
ATOM 816 C C . VAL A 1 105 ? -28.942 -0.961 33.058 1.00 54.16 105 VAL A C 1
ATOM 818 O O . VAL A 1 105 ? -28.674 -0.108 33.901 1.00 54.16 105 VAL A O 1
ATOM 821 N N . VAL A 1 106 ? -30.120 -1.585 33.010 1.00 58.66 106 VAL A N 1
ATOM 822 C CA . VAL A 1 106 ? -31.183 -1.397 34.007 1.00 58.66 106 VAL A CA 1
ATOM 823 C C . VAL A 1 106 ? -31.219 -2.624 34.904 1.00 58.66 106 VAL A C 1
ATOM 825 O O . VAL A 1 106 ? -31.439 -3.733 34.424 1.00 58.66 106 VAL A O 1
ATOM 828 N N . ASP A 1 107 ? -31.006 -2.417 36.200 1.00 59.66 107 ASP A N 1
ATOM 829 C CA . ASP A 1 107 ? -31.160 -3.465 37.201 1.00 59.66 107 ASP A CA 1
ATOM 830 C C . ASP A 1 107 ? -32.657 -3.724 37.467 1.00 59.66 107 ASP A C 1
ATOM 832 O O . ASP A 1 107 ? -33.429 -2.798 37.727 1.00 59.66 107 ASP A O 1
ATOM 836 N N . VAL A 1 108 ? -33.074 -4.987 37.366 1.00 58.28 108 VAL A N 1
ATOM 837 C CA . VAL A 1 108 ? -34.454 -5.459 37.602 1.00 58.28 108 VAL A CA 1
ATOM 838 C C . VAL A 1 108 ? -34.647 -6.006 39.021 1.00 58.28 108 VAL A C 1
ATOM 840 O O . VAL A 1 108 ? -35.690 -6.584 39.323 1.00 58.28 108 VAL A O 1
ATOM 843 N N . SER A 1 109 ? -33.682 -5.788 39.919 1.00 55.66 109 SER A N 1
ATOM 844 C CA . SER A 1 109 ? -33.656 -6.290 41.301 1.00 55.66 109 SER A CA 1
ATOM 845 C C . SER A 1 109 ? -34.725 -5.728 42.256 1.00 55.66 109 SER A C 1
ATOM 847 O O . SER A 1 109 ? -34.479 -5.651 43.453 1.00 55.66 109 SER A O 1
ATOM 849 N N . GLY A 1 110 ? -35.897 -5.282 41.789 1.00 61.81 110 GLY A N 1
ATOM 850 C CA . GLY A 1 110 ? -36.997 -4.772 42.633 1.00 61.81 110 GLY A CA 1
ATOM 851 C C . GLY A 1 110 ? -36.680 -3.516 43.472 1.00 61.81 110 GLY A C 1
ATOM 852 O O . GLY A 1 110 ? -37.595 -2.846 43.940 1.00 61.81 110 GLY A O 1
ATOM 853 N N . SER A 1 111 ? -35.406 -3.139 43.597 1.00 67.94 111 SER A N 1
ATOM 854 C CA . SER A 1 111 ? -34.878 -2.038 44.407 1.00 67.94 111 SER A CA 1
ATOM 855 C C . SER A 1 111 ? -35.052 -0.670 43.745 1.00 67.94 111 SER A C 1
ATOM 857 O O . SER A 1 111 ? -34.800 0.368 44.353 1.00 67.94 111 SER A O 1
ATOM 859 N N . MET A 1 112 ? -35.526 -0.636 42.497 1.00 69.94 112 MET A N 1
ATOM 860 C CA . MET A 1 112 ? -35.714 0.595 41.719 1.00 69.94 112 MET A CA 1
ATOM 861 C C . MET A 1 112 ? -36.834 1.499 42.258 1.00 69.94 112 MET A C 1
ATOM 863 O O . MET A 1 112 ? -36.895 2.677 41.896 1.00 69.94 112 MET A O 1
ATOM 867 N N . GLY A 1 113 ? -37.697 0.965 43.127 1.00 69.62 113 GLY A N 1
ATOM 868 C CA . GLY A 1 113 ? -38.710 1.726 43.861 1.00 69.62 113 GLY A CA 1
ATOM 869 C C . GLY A 1 113 ? -38.200 2.384 45.148 1.00 69.62 113 GLY A C 1
ATOM 870 O O . GLY A 1 113 ? -38.953 3.113 45.787 1.00 69.62 113 GLY A O 1
ATOM 871 N N . GLU A 1 114 ? -36.948 2.148 45.548 1.00 75.50 114 GLU A N 1
ATOM 872 C CA . GLU A 1 114 ? -36.391 2.729 46.769 1.00 75.50 114 GLU A CA 1
ATOM 873 C C . GLU A 1 114 ? -36.073 4.221 46.603 1.00 75.50 114 GLU A C 1
ATOM 875 O O . GLU A 1 114 ? -35.641 4.691 45.541 1.00 75.50 114 GLU A O 1
ATOM 880 N N . ALA A 1 115 ? -36.254 4.968 47.691 1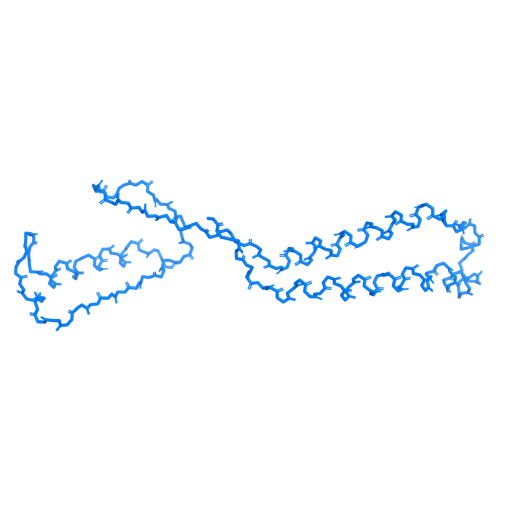.00 77.94 115 ALA A N 1
ATOM 881 C CA . ALA A 1 115 ? -35.872 6.367 47.771 1.00 77.94 115 ALA A CA 1
ATOM 882 C C . ALA A 1 115 ? -34.358 6.502 47.983 1.00 77.94 115 ALA A C 1
ATOM 884 O O . ALA A 1 115 ? -33.770 5.855 48.848 1.00 77.94 115 ALA A O 1
ATOM 885 N N . ILE A 1 116 ? -33.737 7.383 47.205 1.00 76.88 116 ILE A N 1
ATOM 886 C CA . ILE A 1 116 ? -32.360 7.849 47.381 1.00 76.88 116 ILE A CA 1
ATOM 887 C C . ILE A 1 116 ? -32.372 9.363 47.629 1.00 76.88 116 ILE A C 1
ATOM 889 O O . ILE A 1 116 ? -33.371 10.030 47.333 1.00 76.88 116 ILE A O 1
ATOM 893 N N . PRO A 1 117 ? -31.276 9.951 48.141 1.00 58.81 117 PRO A N 1
ATOM 894 C CA . PRO A 1 117 ? -31.139 11.402 48.173 1.00 58.81 117 PRO A CA 1
ATOM 895 C C . PRO A 1 117 ? -31.349 11.981 46.761 1.00 58.81 117 PRO A C 1
ATOM 897 O O . PRO A 1 117 ? -30.575 11.699 45.850 1.00 58.81 117 PRO A O 1
ATOM 900 N N . GLY A 1 118 ? -32.431 12.746 46.563 1.00 68.25 118 GLY A N 1
ATOM 901 C CA . GLY A 1 118 ? -32.812 13.318 45.261 1.00 68.25 118 GLY A CA 1
ATOM 902 C C . GLY A 1 118 ? -34.047 12.707 44.576 1.00 68.25 118 GLY A C 1
ATOM 903 O O . GLY A 1 118 ? -34.476 13.231 43.543 1.00 68.25 118 GLY A O 1
ATOM 904 N N . GLY A 1 119 ? -34.659 11.657 45.138 1.00 80.38 119 GLY A N 1
ATOM 905 C CA . GLY A 1 119 ? -35.938 11.100 44.673 1.00 80.38 119 GLY A CA 1
ATOM 906 C C . GLY A 1 119 ? -35.958 9.571 44.617 1.00 80.38 119 GLY A C 1
ATOM 907 O O . GLY A 1 119 ? -35.085 8.902 45.158 1.00 80.38 119 GLY A O 1
ATOM 908 N N . VAL A 1 120 ? -36.958 8.998 43.947 1.00 81.62 120 VAL A N 1
ATOM 909 C CA . VAL A 1 120 ? -37.019 7.545 43.715 1.00 81.62 120 VAL A CA 1
ATOM 910 C C . VAL A 1 120 ? -36.032 7.167 42.609 1.00 81.62 120 VAL A C 1
ATOM 912 O O . VAL A 1 120 ? -35.990 7.840 41.574 1.00 81.62 120 VAL A O 1
ATOM 915 N N . LYS A 1 121 ? -35.250 6.093 42.794 1.00 74.62 121 LYS A N 1
ATOM 916 C CA . LYS A 1 121 ? -34.201 5.657 41.844 1.00 74.62 121 LYS A CA 1
ATOM 917 C C . LYS A 1 121 ? -34.692 5.614 40.392 1.00 74.62 121 LYS A C 1
ATOM 919 O O . LYS A 1 121 ? -34.022 6.138 39.501 1.00 74.62 121 LYS A O 1
ATOM 924 N N . ILE A 1 122 ? -35.890 5.072 40.154 1.00 78.81 122 ILE A N 1
ATOM 925 C CA . ILE A 1 122 ? -36.486 5.003 38.811 1.00 78.81 122 ILE A CA 1
ATOM 926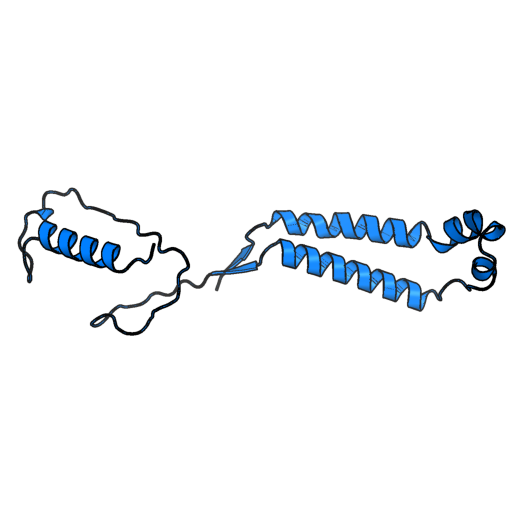 C C . ILE A 1 122 ? -36.758 6.382 38.190 1.00 78.81 122 ILE A C 1
ATOM 928 O O . ILE A 1 122 ? -36.559 6.584 36.991 1.00 78.81 122 ILE A O 1
ATOM 932 N N . GLU A 1 123 ? -37.178 7.360 38.988 1.00 78.31 123 GLU A N 1
ATOM 933 C CA . GLU A 1 123 ? -37.457 8.710 38.501 1.00 78.31 123 GLU A CA 1
ATOM 934 C C . GLU A 1 123 ? -36.176 9.478 38.200 1.00 78.31 123 GLU A C 1
ATOM 936 O O . GLU A 1 123 ? -36.106 10.205 37.205 1.00 78.31 123 GLU A O 1
ATOM 941 N N . VAL A 1 124 ? -35.161 9.303 39.045 1.00 77.12 124 VAL A N 1
ATOM 942 C CA . VAL A 1 124 ? -33.839 9.905 38.859 1.00 77.12 124 VAL A CA 1
ATOM 943 C C . VAL A 1 124 ? -33.189 9.346 37.591 1.00 77.12 124 VAL A C 1
ATOM 945 O O . VAL A 1 124 ? -32.732 10.122 36.749 1.00 77.12 124 VAL A O 1
ATOM 948 N N . ALA A 1 125 ? -33.256 8.028 37.382 1.00 74.19 125 ALA A N 1
ATOM 949 C CA . ALA A 1 125 ? -32.786 7.383 36.157 1.00 74.19 125 ALA A CA 1
ATOM 950 C C . ALA A 1 125 ? -33.524 7.908 34.912 1.00 74.19 125 ALA A C 1
ATOM 952 O O . ALA A 1 125 ? -32.898 8.241 33.904 1.00 74.19 125 ALA A O 1
ATOM 953 N N . ARG A 1 126 ? -34.853 8.066 34.989 1.00 79.12 126 ARG A N 1
ATOM 954 C CA . ARG A 1 126 ? -35.663 8.603 33.883 1.00 79.12 126 ARG A CA 1
ATOM 955 C C . ARG A 1 126 ? -35.293 10.043 33.527 1.00 79.12 126 ARG A C 1
ATOM 957 O O . ARG A 1 126 ? -35.242 10.382 32.344 1.00 79.12 126 ARG A O 1
ATOM 964 N N . ARG A 1 127 ? -35.043 10.894 34.527 1.00 77.44 127 ARG A N 1
ATOM 965 C CA . ARG A 1 127 ? -34.612 12.287 34.314 1.00 77.44 127 ARG A CA 1
ATOM 966 C C . ARG A 1 127 ? -33.215 12.354 33.697 1.00 77.44 127 ARG A C 1
ATOM 968 O O . ARG A 1 127 ? -33.024 13.100 32.740 1.00 77.44 127 ARG A O 1
ATOM 975 N N . ALA A 1 128 ? -32.280 11.535 34.177 1.00 74.12 128 ALA A N 1
ATOM 976 C CA . ALA A 1 128 ? -30.930 11.448 33.621 1.00 74.12 128 ALA A CA 1
ATOM 977 C C . ALA A 1 128 ? -30.940 10.988 32.153 1.00 74.12 128 ALA A C 1
ATOM 979 O O . ALA A 1 128 ? -30.267 11.583 31.315 1.00 74.12 128 ALA A O 1
ATOM 980 N N . LEU A 1 129 ? -31.766 9.989 31.825 1.00 75.12 129 LEU A N 1
ATOM 981 C CA . LEU A 1 129 ? -31.940 9.496 30.457 1.00 75.12 129 LEU A CA 1
ATOM 982 C C . LEU A 1 129 ? -32.507 10.552 29.508 1.00 75.12 129 LEU A C 1
ATOM 984 O O . LEU A 1 129 ? -32.008 10.702 28.397 1.00 75.12 129 LEU A O 1
ATOM 988 N N . ARG A 1 130 ? -33.526 11.305 29.939 1.00 77.62 130 ARG A N 1
ATOM 989 C CA . ARG A 1 130 ? -34.077 12.405 29.131 1.00 77.62 130 ARG A CA 1
ATOM 990 C C . ARG A 1 130 ? -33.030 13.479 28.862 1.00 77.62 130 ARG A C 1
ATOM 992 O O . ARG A 1 130 ? -32.829 13.839 27.709 1.00 77.62 130 ARG A O 1
ATOM 999 N N . GLY A 1 131 ? -32.305 13.906 29.897 1.00 74.25 131 GLY A N 1
ATOM 1000 C CA . GLY A 1 131 ? -31.236 14.894 29.745 1.00 74.25 131 GLY A CA 1
ATOM 1001 C C . GLY A 1 131 ? -30.088 14.410 28.855 1.00 74.25 131 GLY A C 1
ATOM 1002 O O . GLY A 1 131 ? -29.460 15.215 28.176 1.00 74.25 131 GLY A O 1
ATOM 1003 N N . LEU A 1 132 ? -29.826 13.103 28.822 1.00 71.69 132 LEU A N 1
ATOM 1004 C CA . LEU A 1 132 ? -28.856 12.511 27.908 1.00 71.69 132 LEU A CA 1
ATOM 1005 C C . LEU A 1 132 ? -29.344 12.589 26.455 1.00 71.69 132 LEU A C 1
ATOM 1007 O O . LEU A 1 132 ? -28.619 13.096 25.609 1.00 71.69 132 LEU A O 1
ATOM 1011 N N . VAL A 1 133 ? -30.572 12.137 26.177 1.00 70.19 133 VAL A N 1
ATOM 1012 C CA . VAL A 1 133 ? -31.165 12.140 24.825 1.00 70.19 133 VAL A CA 1
ATOM 1013 C C . VAL A 1 133 ? -31.278 13.560 24.268 1.00 70.19 133 VAL A C 1
ATOM 1015 O O . VAL A 1 133 ? -30.933 13.785 23.115 1.00 70.19 133 VAL A O 1
ATOM 1018 N N . GLU A 1 134 ? -31.687 14.529 25.087 1.00 72.94 134 GLU A N 1
ATOM 1019 C CA . GLU A 1 134 ? -31.802 15.939 24.680 1.00 72.94 134 GLU A CA 1
ATOM 1020 C C . GLU A 1 134 ? -30.451 16.587 24.338 1.00 72.94 134 GLU A C 1
ATOM 1022 O O . GLU A 1 134 ? -30.400 17.555 23.582 1.00 72.94 134 GLU A O 1
ATOM 1027 N N . ARG A 1 135 ? -29.345 16.069 24.884 1.00 66.56 135 ARG A N 1
ATOM 1028 C CA . ARG A 1 135 ? -27.989 16.595 24.656 1.00 66.56 135 ARG A CA 1
ATOM 1029 C C . ARG A 1 135 ? -27.242 15.880 23.534 1.00 66.56 135 ARG A C 1
ATOM 1031 O O . ARG A 1 135 ? -26.142 16.310 23.184 1.00 66.56 135 ARG A O 1
ATOM 1038 N N . VAL A 1 136 ? -27.803 14.808 22.977 1.00 58.12 136 VAL A N 1
ATOM 1039 C CA . VAL A 1 136 ? -27.228 14.119 21.820 1.00 58.12 136 VAL A CA 1
ATOM 1040 C C . VAL A 1 136 ? -27.730 14.819 20.549 1.00 58.12 136 VAL A C 1
ATOM 1042 O O . VAL A 1 136 ? -28.931 14.789 20.284 1.00 58.12 136 VAL A O 1
ATOM 1045 N N . PRO A 1 137 ? -26.854 15.481 19.766 1.00 55.19 137 PRO A N 1
ATOM 1046 C CA . PRO A 1 137 ? -27.246 16.037 18.473 1.00 55.19 137 PRO A CA 1
ATOM 1047 C C . PRO A 1 137 ? -27.677 14.910 17.510 1.00 55.19 137 PRO A C 1
ATOM 1049 O O . PRO A 1 137 ? -27.182 13.789 17.662 1.00 55.19 137 PRO A O 1
ATOM 1052 N N . PRO A 1 138 ? -28.584 15.190 16.552 1.00 54.72 138 PRO A N 1
ATOM 1053 C CA . PRO A 1 138 ? -29.113 14.194 15.614 1.00 54.72 138 PRO A CA 1
ATOM 1054 C C . PRO A 1 138 ? -28.034 13.501 14.769 1.00 54.72 138 PRO A C 1
ATOM 1056 O O . PRO A 1 138 ? -26.993 14.135 14.471 1.00 54.72 138 PRO A O 1
#

Radius of gyration: 30.91 Å; chains: 1; bounding box: 62×31×83 Å

Foldseek 3Di:
DDWAFPALVLQVQLVVQLVVLVCDLVVDPLVVVCVVCVPPDVVNVVDDDDDPVVSVVVSVVSSVVSNVVSSVVSPIDDDDDDDDPDDDDDDDDPPPPVFDDDDDDDDPPVQQQDADVPGRNVVVVVVVVVVVVVPGDD

Sequence (138 aa):
MELELGRPVALLLAPAVAALLTYFHHRSFEKNYFRRHALYNPLARVVKPRSRVTRRATLALKLVLAAVLAAALARPSVVVEREVLLQGPAEGAMFKLARPVVVLVVDVSGSMGEAIPGGVKIEVARRALRGLVERVPP

pLDDT: mean 71.4, std 15.48, range [36.31, 94.38]